Protein AF-A0AAN1EIV2-F1 (afdb_monomer)

Foldseek 3Di:
DQVVLLCVLQPPQDPVLLVVLVVCLCVVVDPPHDNVDDDHSNSSSVSSVVSSVVVVVVPPDDDDDPPDDPDPPDPPVLVVLVVCLVVPNLVSLVVVCVVCVVDVVSVVSNVVSVVVVD

Nearest PDB structures (foldseek):
  1jmw-assembly1_A  TM=1.924E-01  e=5.788E+00  Salmonella enterica subsp. enterica serovar Typhimurium

Mean predicted aligned error: 13.37 Å

Radius of gyration: 28.05 Å; Cα contacts (8 Å, |Δi|>4): 76; chains: 1; bounding box: 47×23×72 Å

Sequence (118 aa):
MQIRAYLVAIDGIPAEAVWRAAKLFLSGKVRDHNRAFAPSAASFAEIARQQQAVMTAQNRPRVEAPPEQPQPKVAAYKMRLLRQAANGSRSAKRALAEMFPDNPVIARAARDAQEAVG

Secondary structure (DSSP, 8-state):
-HHHHHHHHTTTS-HHHHHHHHHHHHTT-STT--TTSPPPHHHHHHHHHHHHHHHHHHTS--PPPPP--------HHHHHHHHHHHTT-HHHHHHHHHH-TT-HHHHHHHHHHHHTT-

Structure (mmCIF, N/CA/C/O backbone):
data_AF-A0AAN1EIV2-F1
#
_entry.id   AF-A0AAN1EIV2-F1
#
loop_
_atom_site.group_PDB
_atom_site.id
_atom_site.type_symbol
_atom_site.label_atom_id
_atom_site.label_alt_id
_atom_site.label_comp_id
_atom_site.label_asym_id
_atom_site.label_entity_id
_atom_site.label_seq_id
_atom_site.pdbx_PDB_ins_code
_atom_site.Cartn_x
_atom_site.Cartn_y
_atom_site.Cartn_z
_atom_site.occupancy
_atom_site.B_iso_or_equiv
_atom_site.auth_seq_id
_atom_site.auth_comp_id
_atom_site.auth_asym_id
_atom_site.auth_atom_id
_atom_site.pdbx_PDB_model_num
ATOM 1 N N . MET A 1 1 ? 18.707 -3.104 -27.743 1.00 62.94 1 MET A N 1
ATOM 2 C CA . MET A 1 1 ? 18.695 -4.222 -26.767 1.00 62.94 1 MET A CA 1
ATOM 3 C C . MET A 1 1 ? 17.875 -3.910 -25.516 1.00 62.94 1 MET A C 1
ATOM 5 O O . MET A 1 1 ? 17.017 -4.713 -25.184 1.00 62.94 1 MET A O 1
ATOM 9 N N . GLN A 1 2 ? 18.052 -2.754 -24.861 1.00 77.31 2 GLN A N 1
ATOM 10 C CA . GLN A 1 2 ? 17.359 -2.438 -23.597 1.00 77.31 2 GLN A CA 1
ATOM 11 C C . GLN A 1 2 ? 15.823 -2.443 -23.689 1.00 77.31 2 GLN A C 1
ATOM 13 O O . GLN A 1 2 ? 15.174 -3.009 -22.819 1.00 77.31 2 GLN A O 1
ATOM 18 N N . ILE A 1 3 ? 15.234 -1.916 -24.769 1.00 87.44 3 ILE A N 1
ATOM 19 C CA . ILE A 1 3 ? 13.768 -1.879 -24.910 1.00 87.44 3 ILE A CA 1
ATOM 20 C C . ILE A 1 3 ? 13.122 -3.275 -24.901 1.00 87.44 3 ILE A C 1
ATOM 22 O O . ILE A 1 3 ? 12.046 -3.451 -24.346 1.00 87.44 3 ILE A O 1
ATOM 26 N N . ARG A 1 4 ? 13.809 -4.299 -25.433 1.00 92.06 4 ARG A N 1
ATOM 27 C CA . ARG A 1 4 ? 13.312 -5.684 -25.423 1.00 92.06 4 ARG A CA 1
ATOM 28 C C . ARG A 1 4 ? 13.258 -6.253 -24.007 1.00 92.06 4 ARG A C 1
ATOM 30 O O . ARG A 1 4 ? 12.295 -6.925 -23.672 1.00 92.06 4 ARG A O 1
ATOM 37 N N . ALA A 1 5 ? 14.251 -5.945 -23.171 1.00 92.50 5 ALA A N 1
ATOM 38 C CA . ALA A 1 5 ? 14.263 -6.380 -21.776 1.00 92.50 5 ALA A CA 1
ATOM 39 C C . ALA A 1 5 ? 13.089 -5.782 -20.988 1.00 92.50 5 ALA A C 1
ATOM 41 O O . ALA A 1 5 ? 12.477 -6.475 -20.186 1.00 92.50 5 ALA A O 1
ATOM 42 N N . TYR A 1 6 ? 12.740 -4.521 -21.261 1.00 93.62 6 TYR A N 1
ATOM 43 C CA . TYR A 1 6 ? 11.561 -3.887 -20.676 1.00 93.62 6 TYR A CA 1
ATOM 44 C C . TYR A 1 6 ? 10.266 -4.564 -21.109 1.00 93.62 6 TYR A C 1
ATOM 46 O O . TYR A 1 6 ? 9.460 -4.888 -20.248 1.00 93.62 6 TYR A O 1
ATOM 54 N N . LEU A 1 7 ? 10.096 -4.810 -22.413 1.00 93.62 7 LEU A N 1
ATOM 55 C CA . LEU A 1 7 ? 8.905 -5.473 -22.951 1.00 93.62 7 LEU A CA 1
ATOM 56 C C . LEU A 1 7 ? 8.704 -6.867 -22.350 1.00 93.62 7 LEU A C 1
ATOM 58 O O . LEU A 1 7 ? 7.598 -7.191 -21.942 1.00 93.62 7 LEU A O 1
ATOM 62 N N . VAL A 1 8 ? 9.777 -7.652 -22.233 1.00 95.38 8 VAL A N 1
ATOM 63 C CA . VAL A 1 8 ? 9.725 -8.974 -21.592 1.00 95.38 8 VAL A CA 1
ATOM 64 C C . VAL A 1 8 ? 9.404 -8.854 -20.100 1.00 95.38 8 VAL A C 1
ATOM 66 O O . VAL A 1 8 ? 8.618 -9.631 -19.574 1.00 95.38 8 VAL A O 1
ATOM 69 N N . ALA A 1 9 ? 9.985 -7.877 -19.400 1.00 94.69 9 ALA A N 1
ATOM 70 C CA . ALA A 1 9 ? 9.797 -7.735 -17.957 1.00 94.69 9 ALA A CA 1
ATOM 71 C C . ALA A 1 9 ? 8.375 -7.295 -17.560 1.00 94.69 9 ALA A C 1
ATOM 73 O O . ALA A 1 9 ? 7.941 -7.601 -16.447 1.00 94.69 9 ALA A O 1
ATOM 74 N N . ILE A 1 10 ? 7.670 -6.577 -18.442 1.00 95.31 10 ILE A N 1
ATOM 75 C CA . ILE A 1 10 ? 6.286 -6.125 -18.220 1.00 95.31 10 ILE A CA 1
ATOM 76 C C . ILE A 1 10 ? 5.234 -7.019 -18.877 1.00 95.31 10 ILE A C 1
ATOM 78 O O . ILE A 1 10 ? 4.050 -6.681 -18.833 1.00 95.31 10 ILE A O 1
ATOM 82 N N . ASP A 1 11 ? 5.647 -8.120 -19.502 1.00 95.88 11 ASP A N 1
ATOM 83 C CA . ASP A 1 11 ? 4.722 -9.030 -20.162 1.00 95.88 11 ASP A CA 1
ATOM 84 C C . ASP A 1 11 ? 3.665 -9.553 -19.172 1.00 95.88 11 ASP A C 1
ATOM 86 O O . ASP A 1 11 ? 3.958 -9.848 -18.009 1.00 95.88 11 ASP A O 1
ATOM 90 N N . GLY A 1 12 ? 2.406 -9.587 -19.611 1.00 94.25 12 GLY A N 1
ATOM 91 C CA . GLY A 1 12 ? 1.253 -9.934 -18.771 1.00 94.25 12 GLY A CA 1
ATOM 92 C C . GLY A 1 12 ? 0.794 -8.865 -17.762 1.00 94.25 12 GLY A C 1
ATOM 93 O O . GLY A 1 12 ? -0.197 -9.089 -17.063 1.00 94.25 12 GLY A O 1
ATOM 94 N N . ILE A 1 13 ? 1.450 -7.700 -17.675 1.00 96.44 13 ILE A N 1
ATOM 95 C CA . ILE A 1 13 ? 1.013 -6.596 -16.804 1.00 96.44 13 ILE A CA 1
ATOM 96 C C . ILE A 1 13 ? 0.051 -5.665 -17.569 1.00 96.44 13 ILE A C 1
ATOM 98 O O . ILE A 1 13 ? 0.365 -5.246 -18.685 1.00 96.44 13 ILE A O 1
ATOM 102 N N . PRO A 1 14 ? -1.099 -5.266 -16.986 1.00 96.06 14 PRO A N 1
ATOM 103 C CA . PRO A 1 14 ? -2.015 -4.323 -17.625 1.00 96.06 14 PRO A CA 1
ATOM 104 C C . PRO A 1 14 ? -1.335 -2.997 -18.001 1.00 96.06 14 PRO A C 1
ATOM 106 O O . PRO A 1 14 ? -0.626 -2.401 -17.187 1.00 96.06 14 PRO A O 1
ATOM 109 N N . ALA A 1 15 ? -1.618 -2.483 -19.203 1.00 96.06 15 ALA A N 1
A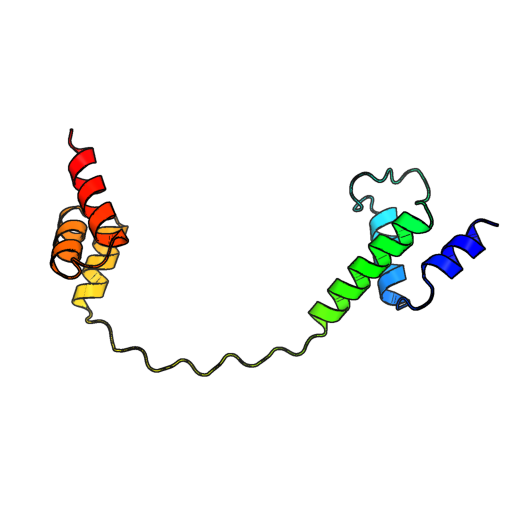TOM 110 C CA . ALA A 1 15 ? -0.998 -1.260 -19.729 1.00 96.06 15 ALA A CA 1
ATOM 111 C C . ALA A 1 15 ? -1.174 -0.040 -18.805 1.00 96.06 15 ALA A C 1
ATOM 113 O O . ALA A 1 15 ? -0.272 0.785 -18.667 1.00 96.06 15 ALA A O 1
ATOM 114 N N . GLU A 1 16 ? -2.311 0.061 -18.116 1.00 96.19 16 GLU A N 1
ATOM 115 C CA . GLU A 1 16 ? -2.550 1.139 -17.157 1.00 96.19 16 GLU A CA 1
ATOM 116 C C . GLU A 1 16 ? -1.628 1.045 -15.927 1.00 96.19 16 GLU A C 1
ATOM 118 O O . GLU A 1 16 ? -1.118 2.067 -15.463 1.00 96.19 16 GLU A O 1
ATOM 123 N N . ALA A 1 17 ? -1.345 -0.161 -15.427 1.00 96.94 17 ALA A N 1
ATOM 124 C CA . ALA A 1 17 ? -0.408 -0.358 -14.322 1.00 96.94 17 ALA A CA 1
ATOM 125 C C . ALA A 1 17 ? 1.024 0.024 -14.735 1.00 96.94 17 ALA A C 1
ATOM 127 O O . ALA A 1 17 ? 1.729 0.699 -13.980 1.00 96.94 17 ALA A O 1
ATOM 128 N N . VAL A 1 18 ? 1.418 -0.319 -15.968 1.00 97.06 18 VAL A N 1
ATOM 129 C CA . VAL A 1 18 ? 2.696 0.096 -16.574 1.00 97.06 18 VAL A CA 1
ATOM 130 C C . VAL A 1 18 ? 2.785 1.622 -16.679 1.00 97.06 18 VAL A C 1
ATOM 132 O O . VAL A 1 18 ? 3.790 2.221 -16.292 1.00 97.06 18 VAL A O 1
ATOM 135 N N . TRP A 1 19 ? 1.717 2.276 -17.139 1.00 97.00 19 TRP A N 1
ATOM 136 C CA . TRP A 1 19 ? 1.643 3.736 -17.236 1.00 97.00 19 TRP A CA 1
ATOM 137 C C . TRP A 1 19 ? 1.744 4.426 -15.868 1.00 97.00 19 TRP A C 1
ATOM 139 O O . TRP A 1 19 ? 2.486 5.401 -15.709 1.00 97.00 19 TRP A O 1
ATOM 149 N N . ARG A 1 20 ? 1.038 3.910 -14.854 1.00 96.88 20 ARG A N 1
ATOM 150 C CA . ARG A 1 20 ? 1.129 4.408 -13.471 1.00 96.88 20 ARG A CA 1
ATOM 151 C C . ARG A 1 20 ? 2.550 4.255 -12.923 1.00 96.88 20 ARG A C 1
ATOM 153 O O . ARG A 1 20 ? 3.068 5.205 -12.340 1.00 96.88 20 ARG A O 1
ATOM 160 N N . ALA A 1 21 ? 3.203 3.119 -13.166 1.00 96.88 21 ALA A N 1
ATOM 161 C CA . ALA A 1 21 ? 4.593 2.905 -12.769 1.00 96.88 21 ALA A CA 1
ATOM 162 C C . ALA A 1 21 ? 5.544 3.909 -13.437 1.00 96.88 21 ALA A C 1
ATOM 164 O O . ALA A 1 21 ? 6.338 4.548 -12.746 1.00 96.88 21 ALA A O 1
ATOM 165 N N . ALA A 1 22 ? 5.412 4.138 -14.748 1.00 95.62 22 ALA A N 1
ATOM 166 C CA . ALA A 1 22 ? 6.214 5.131 -15.469 1.00 95.62 22 ALA A CA 1
ATOM 167 C C . ALA A 1 22 ? 6.079 6.538 -14.867 1.00 95.62 22 ALA A C 1
ATOM 169 O O . ALA A 1 22 ? 7.084 7.212 -14.634 1.00 95.62 22 ALA A O 1
ATOM 170 N N . LYS A 1 23 ? 4.857 6.959 -14.518 1.00 96.25 23 LYS A N 1
ATOM 171 C CA . LYS A 1 23 ? 4.626 8.240 -13.830 1.00 96.25 23 LYS A CA 1
ATOM 172 C C . LYS A 1 23 ? 5.340 8.329 -12.481 1.00 96.25 23 LYS A C 1
ATOM 174 O O . LYS A 1 23 ? 5.827 9.404 -12.134 1.00 96.25 23 LYS A O 1
ATOM 179 N N . LEU A 1 24 ? 5.407 7.241 -11.712 1.00 96.19 24 LEU A N 1
ATOM 180 C CA . LEU A 1 24 ? 6.099 7.231 -10.418 1.00 96.19 24 LEU A CA 1
ATOM 181 C C . LEU A 1 24 ? 7.609 7.419 -10.578 1.00 96.19 24 LEU A C 1
ATOM 183 O O . LEU A 1 24 ? 8.190 8.226 -9.854 1.00 96.19 24 LEU A O 1
ATOM 187 N N . PHE A 1 25 ? 8.226 6.745 -11.551 1.00 95.56 25 PHE A N 1
ATOM 188 C CA . PHE A 1 25 ? 9.648 6.928 -11.858 1.00 95.56 25 PHE A CA 1
ATOM 189 C C . PHE A 1 25 ? 9.948 8.353 -12.342 1.00 95.56 25 PHE A C 1
ATOM 191 O O . PHE A 1 25 ? 10.821 9.015 -11.785 1.00 95.56 25 PHE A O 1
ATOM 198 N N . LEU A 1 26 ? 9.161 8.873 -13.292 1.00 93.88 26 LEU A N 1
ATOM 199 C CA . LEU A 1 26 ? 9.329 10.236 -13.819 1.00 93.88 26 LEU A CA 1
ATOM 200 C C . LEU A 1 26 ? 9.142 11.320 -12.748 1.00 93.88 26 LEU A C 1
ATOM 202 O O . LEU A 1 26 ? 9.808 12.353 -12.779 1.00 93.88 26 LEU A O 1
ATOM 206 N N . SER A 1 27 ? 8.248 11.091 -11.784 1.00 94.38 27 SER A N 1
ATOM 207 C CA . SER A 1 27 ? 8.000 12.026 -10.679 1.00 94.38 27 SER A CA 1
ATOM 208 C C . SER A 1 27 ? 8.939 11.842 -9.483 1.00 94.38 27 SER A C 1
ATOM 210 O O . SER A 1 27 ? 8.823 12.594 -8.517 1.00 94.38 27 SER A O 1
ATOM 212 N N . GLY A 1 28 ? 9.864 10.874 -9.523 1.00 93.12 28 GLY A N 1
ATOM 213 C CA . GLY A 1 28 ? 10.782 10.591 -8.414 1.00 93.12 28 GLY A CA 1
ATOM 214 C C . GLY A 1 28 ? 10.088 10.052 -7.158 1.00 93.12 28 GLY A C 1
ATOM 215 O O . GLY A 1 28 ? 10.589 10.236 -6.055 1.00 93.12 28 GLY A O 1
ATOM 216 N N . LYS A 1 29 ? 8.921 9.414 -7.309 1.00 93.75 29 LYS A N 1
ATOM 217 C CA . LYS A 1 29 ? 8.131 8.841 -6.201 1.00 93.75 29 LYS A CA 1
ATOM 218 C C . LYS A 1 29 ? 8.488 7.388 -5.881 1.00 93.75 29 LYS A C 1
ATOM 220 O O . LYS A 1 29 ? 7.871 6.789 -5.005 1.00 93.75 29 LYS A O 1
ATOM 225 N N . VAL A 1 30 ? 9.448 6.809 -6.599 1.00 92.88 30 VAL A N 1
ATOM 226 C CA . VAL A 1 30 ? 9.966 5.467 -6.324 1.00 92.88 30 VAL A CA 1
ATOM 227 C C . VAL A 1 30 ? 11.120 5.589 -5.338 1.00 92.88 30 VAL A C 1
ATOM 229 O O . VAL A 1 30 ? 12.085 6.311 -5.589 1.00 92.88 30 VAL A O 1
ATOM 232 N N . ARG A 1 31 ? 10.996 4.898 -4.203 1.00 90.56 31 ARG A N 1
ATOM 233 C CA . ARG A 1 31 ? 12.005 4.889 -3.143 1.00 90.56 31 ARG A CA 1
ATOM 234 C C . ARG A 1 31 ? 13.348 4.411 -3.701 1.00 90.56 31 ARG A C 1
ATOM 236 O O . ARG A 1 31 ? 13.382 3.488 -4.508 1.00 90.56 31 ARG A O 1
ATOM 243 N N . ASP A 1 32 ? 14.429 5.056 -3.273 1.00 88.00 32 ASP A N 1
ATOM 244 C CA . ASP A 1 32 ? 15.811 4.695 -3.615 1.00 88.00 32 ASP A CA 1
ATOM 245 C C . ASP A 1 32 ? 16.139 4.741 -5.128 1.00 88.00 32 ASP A C 1
ATOM 247 O O . ASP A 1 32 ? 17.196 4.278 -5.556 1.00 88.00 32 ASP A O 1
ATOM 251 N N . HIS A 1 33 ? 15.277 5.355 -5.953 1.00 91.25 33 HIS A N 1
ATOM 252 C CA . HIS A 1 33 ? 15.528 5.573 -7.376 1.00 91.25 33 HIS A CA 1
ATOM 253 C C . HIS A 1 33 ? 15.870 7.036 -7.678 1.00 91.25 33 HIS A C 1
ATOM 255 O O . HIS A 1 33 ? 15.115 7.960 -7.373 1.00 91.25 33 HIS A O 1
ATOM 261 N N . ASN A 1 34 ? 16.995 7.251 -8.360 1.00 89.94 34 ASN A N 1
ATOM 262 C CA . ASN A 1 34 ? 17.370 8.569 -8.852 1.00 89.94 34 ASN A CA 1
ATOM 263 C C . ASN A 1 34 ? 16.668 8.875 -10.184 1.00 89.94 34 ASN A C 1
ATOM 265 O O . ASN A 1 34 ? 17.008 8.292 -11.210 1.00 89.94 34 ASN A O 1
ATOM 269 N N . ARG A 1 35 ? 15.770 9.870 -10.173 1.00 88.44 35 ARG A N 1
ATOM 270 C CA . ARG A 1 35 ? 15.002 10.335 -11.346 1.00 88.44 35 ARG A CA 1
ATOM 271 C C . ARG A 1 35 ? 15.841 10.770 -12.556 1.00 88.44 35 ARG A C 1
ATOM 273 O O . ARG A 1 35 ? 15.291 10.927 -13.639 1.00 88.44 35 ARG A O 1
ATOM 280 N N . ALA A 1 36 ? 17.134 11.043 -12.371 1.00 90.44 36 ALA A N 1
ATOM 281 C CA . ALA A 1 36 ? 18.034 11.429 -13.458 1.00 90.44 36 ALA A CA 1
ATOM 282 C C . ALA A 1 36 ? 18.408 10.249 -14.373 1.00 90.44 36 ALA A C 1
ATOM 284 O O . ALA A 1 36 ? 18.926 10.467 -15.467 1.00 90.44 36 ALA A O 1
ATOM 285 N N . PHE A 1 37 ? 18.154 9.013 -13.939 1.00 89.81 37 PHE A N 1
ATOM 286 C CA . PHE A 1 37 ? 18.506 7.803 -14.670 1.00 89.81 37 PHE A CA 1
ATOM 287 C C . PHE A 1 37 ? 17.260 6.989 -15.007 1.00 89.81 37 PHE A C 1
ATOM 289 O O . PHE A 1 37 ? 16.290 6.965 -14.256 1.00 89.81 37 PHE A O 1
ATOM 296 N N . ALA A 1 38 ? 17.296 6.278 -16.135 1.00 90.75 38 ALA A N 1
ATOM 297 C CA . ALA A 1 38 ? 16.266 5.293 -16.431 1.00 90.75 38 ALA A CA 1
ATOM 298 C C . ALA A 1 38 ? 16.320 4.158 -15.389 1.00 90.75 38 ALA A C 1
ATOM 300 O O . ALA A 1 38 ? 17.418 3.764 -14.978 1.00 90.75 38 ALA A O 1
ATOM 301 N N . PRO A 1 39 ? 15.172 3.607 -14.956 1.00 93.25 39 PRO A N 1
ATOM 302 C CA . PRO A 1 39 ? 15.176 2.461 -14.058 1.00 93.25 39 PRO A CA 1
ATOM 303 C C . PRO A 1 39 ? 15.836 1.231 -14.700 1.00 93.25 39 PRO A C 1
ATOM 305 O O . PRO A 1 39 ? 16.141 1.186 -15.893 1.00 93.25 39 PRO A O 1
ATOM 308 N N . SER A 1 40 ? 16.074 0.191 -13.906 1.00 94.00 40 SER A N 1
ATOM 309 C CA . SER A 1 40 ? 16.343 -1.128 -14.477 1.00 94.00 40 SER A CA 1
ATOM 310 C C . SER A 1 40 ? 15.022 -1.766 -14.917 1.00 94.00 40 SER A C 1
ATOM 312 O O . SER A 1 40 ? 13.974 -1.497 -14.329 1.00 94.00 40 SER A O 1
ATOM 314 N N . ALA A 1 41 ? 15.056 -2.650 -15.920 1.00 94.81 41 ALA A N 1
ATOM 315 C CA . ALA A 1 41 ? 13.857 -3.373 -16.358 1.00 94.81 41 ALA A CA 1
ATOM 316 C C . ALA A 1 41 ? 13.209 -4.16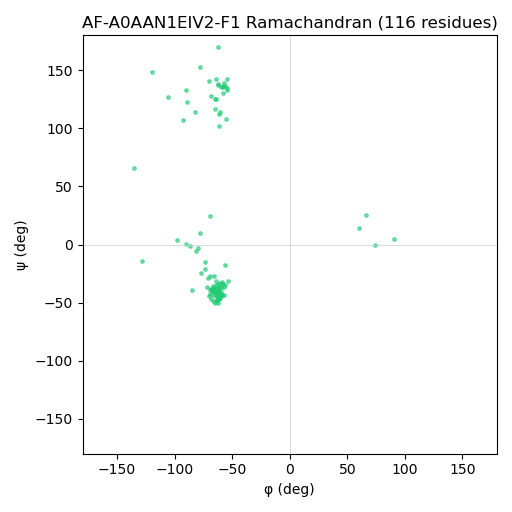8 -15.204 1.00 94.81 41 ALA A C 1
ATOM 318 O O . ALA A 1 41 ? 11.987 -4.204 -15.083 1.00 94.81 41 ALA A O 1
ATOM 319 N N . ALA A 1 42 ? 14.030 -4.741 -14.315 1.00 94.12 42 ALA A N 1
ATOM 320 C CA . ALA A 1 42 ? 13.567 -5.467 -13.134 1.00 94.12 42 ALA A CA 1
ATOM 321 C C . ALA A 1 42 ? 12.835 -4.555 -12.137 1.00 94.12 42 ALA A C 1
ATOM 323 O O . ALA A 1 42 ? 11.708 -4.860 -11.747 1.00 94.12 42 ALA A O 1
ATOM 324 N N . SER A 1 43 ? 13.439 -3.415 -11.779 1.00 94.88 43 SER A N 1
ATOM 325 C CA . SER A 1 43 ? 12.831 -2.442 -10.861 1.00 94.88 43 SER A CA 1
ATOM 326 C C . SER A 1 43 ? 11.545 -1.855 -11.446 1.00 94.88 43 SER A C 1
ATOM 328 O O . SER A 1 43 ? 10.538 -1.728 -10.752 1.00 94.88 43 SER A O 1
ATOM 330 N N . PHE A 1 44 ? 11.534 -1.569 -12.750 1.00 96.25 44 PHE A N 1
ATOM 331 C CA . PHE A 1 44 ? 10.342 -1.075 -13.427 1.00 96.25 44 PHE A CA 1
ATOM 332 C C . PHE A 1 44 ? 9.180 -2.077 -13.374 1.00 96.25 44 PHE A C 1
ATOM 334 O O . PHE A 1 44 ? 8.060 -1.710 -13.012 1.00 96.25 44 PHE A O 1
ATOM 341 N N . ALA A 1 45 ? 9.452 -3.348 -13.675 1.00 96.62 45 ALA A N 1
ATOM 342 C CA . ALA A 1 45 ? 8.455 -4.413 -13.625 1.00 96.62 45 ALA A CA 1
ATOM 343 C C . ALA A 1 45 ? 7.919 -4.664 -12.208 1.00 96.62 45 ALA A C 1
ATOM 345 O O . ALA A 1 45 ? 6.738 -4.965 -12.036 1.00 96.62 45 ALA A O 1
ATOM 346 N N . GLU A 1 46 ? 8.761 -4.519 -11.184 1.00 96.50 46 GLU A N 1
ATOM 347 C CA . GLU A 1 46 ? 8.336 -4.631 -9.790 1.00 96.50 46 GLU A CA 1
ATOM 348 C C . GLU A 1 46 ? 7.304 -3.558 -9.424 1.00 96.50 46 GLU A C 1
ATOM 350 O O . GLU A 1 46 ? 6.217 -3.888 -8.944 1.00 96.50 46 GLU A O 1
ATOM 355 N N . ILE A 1 47 ? 7.588 -2.290 -9.730 1.00 97.19 47 ILE A N 1
ATOM 356 C CA . ILE A 1 47 ? 6.641 -1.197 -9.476 1.00 97.19 47 ILE A CA 1
ATOM 357 C C . ILE A 1 47 ? 5.363 -1.376 -10.305 1.00 97.19 47 ILE A C 1
ATOM 359 O O . ILE A 1 47 ? 4.267 -1.133 -9.798 1.00 97.19 47 ILE A O 1
ATOM 363 N N . ALA A 1 48 ? 5.463 -1.849 -11.549 1.00 97.44 48 ALA A N 1
ATOM 364 C CA . ALA A 1 48 ? 4.293 -2.135 -12.379 1.00 97.44 48 ALA A CA 1
ATOM 365 C C . ALA A 1 48 ? 3.389 -3.221 -11.759 1.00 97.44 48 ALA A C 1
ATOM 367 O O . ALA A 1 48 ? 2.170 -3.038 -11.700 1.00 97.44 48 ALA A O 1
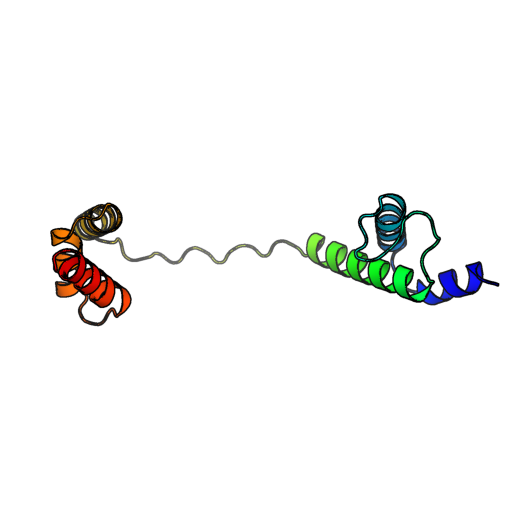ATOM 368 N N . ARG A 1 49 ? 3.962 -4.293 -11.192 1.00 97.25 49 ARG A N 1
ATOM 369 C CA . ARG A 1 49 ? 3.204 -5.313 -10.439 1.00 97.25 49 ARG A CA 1
ATOM 370 C C . ARG A 1 49 ? 2.569 -4.754 -9.166 1.00 97.25 49 ARG A C 1
ATOM 372 O O . ARG A 1 49 ? 1.423 -5.078 -8.861 1.00 97.25 49 ARG A O 1
ATOM 379 N N . GLN A 1 50 ? 3.264 -3.873 -8.445 1.00 96.88 50 GLN A N 1
ATOM 380 C CA . GLN A 1 50 ? 2.684 -3.193 -7.282 1.00 96.88 50 GLN A CA 1
ATOM 381 C C . GLN A 1 50 ? 1.476 -2.330 -7.686 1.00 96.88 50 GLN A C 1
ATOM 383 O O . GLN A 1 50 ? 0.439 -2.375 -7.025 1.00 96.88 50 GLN A O 1
ATOM 388 N N . GLN A 1 51 ? 1.559 -1.597 -8.803 1.00 96.75 51 GLN A N 1
ATOM 389 C CA . GLN A 1 51 ? 0.427 -0.816 -9.318 1.00 96.75 51 GLN A CA 1
ATOM 390 C C . GLN A 1 51 ? -0.746 -1.704 -9.743 1.00 96.75 51 GLN A C 1
ATOM 392 O O . GLN A 1 51 ? -1.893 -1.371 -9.446 1.00 96.75 51 GLN A O 1
ATOM 397 N N . GLN A 1 52 ? -0.480 -2.855 -10.364 1.00 96.62 52 GLN A N 1
ATOM 398 C CA . GLN A 1 52 ? -1.513 -3.843 -10.679 1.00 96.62 52 GLN A CA 1
ATOM 399 C C . GLN A 1 52 ? -2.221 -4.348 -9.412 1.00 96.62 52 GLN A C 1
ATOM 401 O O . GLN A 1 52 ? -3.452 -4.437 -9.392 1.00 96.62 52 GLN A O 1
ATOM 406 N N . ALA A 1 53 ? -1.477 -4.634 -8.340 1.00 94.88 53 ALA A N 1
ATOM 407 C CA . ALA A 1 53 ? -2.057 -5.055 -7.064 1.00 94.88 53 ALA A CA 1
ATOM 408 C C . ALA A 1 53 ? -2.956 -3.963 -6.456 1.00 94.88 53 ALA A C 1
ATOM 410 O O . ALA A 1 53 ? -4.077 -4.252 -6.033 1.00 94.88 53 ALA A O 1
ATOM 411 N N . VAL A 1 54 ? -2.514 -2.699 -6.487 1.00 94.69 54 VAL A N 1
ATOM 412 C CA . VAL A 1 54 ? -3.315 -1.549 -6.031 1.00 94.69 54 VAL A CA 1
ATOM 413 C C . VAL A 1 54 ? -4.593 -1.402 -6.853 1.00 94.69 54 VAL A C 1
ATOM 415 O O . VAL A 1 54 ? -5.669 -1.249 -6.283 1.00 94.69 54 VAL A O 1
ATOM 418 N N . MET A 1 55 ? -4.503 -1.488 -8.180 1.00 92.94 55 MET A N 1
ATOM 419 C CA . MET A 1 55 ? -5.675 -1.421 -9.059 1.00 92.94 55 MET A CA 1
ATOM 420 C C . MET A 1 55 ? -6.663 -2.553 -8.775 1.00 92.94 55 MET A C 1
ATOM 422 O O . MET A 1 55 ? -7.865 -2.322 -8.697 1.00 92.94 55 MET A O 1
ATOM 426 N N . THR A 1 56 ? -6.161 -3.769 -8.566 1.00 92.25 56 THR A N 1
ATOM 427 C CA . THR A 1 56 ? -6.996 -4.932 -8.235 1.00 92.25 56 THR A CA 1
ATOM 428 C C . THR A 1 56 ? -7.720 -4.730 -6.905 1.00 92.25 56 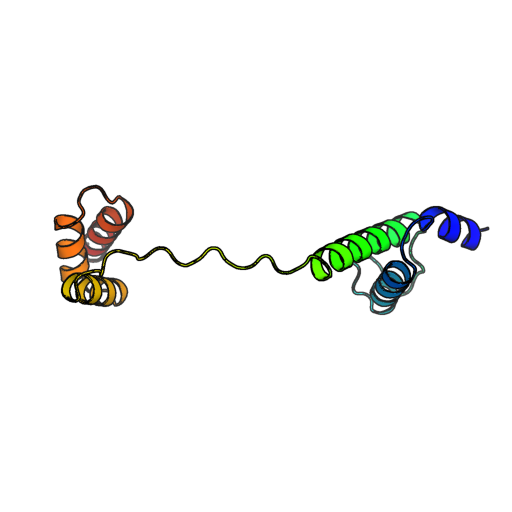THR A C 1
ATOM 430 O O . THR A 1 56 ? -8.903 -5.043 -6.790 1.00 92.25 56 THR A O 1
ATOM 433 N N . ALA A 1 57 ? -7.040 -4.154 -5.910 1.00 88.94 57 ALA A N 1
ATOM 434 C CA . ALA A 1 57 ? -7.649 -3.810 -4.630 1.00 88.94 57 ALA A CA 1
ATOM 435 C C . ALA A 1 57 ? -8.705 -2.698 -4.764 1.00 88.94 57 ALA A C 1
ATOM 437 O O . ALA A 1 57 ? -9.768 -2.803 -4.160 1.00 88.94 57 ALA A O 1
ATOM 438 N N . GLN A 1 58 ? -8.443 -1.668 -5.576 1.00 88.38 58 GLN A N 1
ATOM 439 C CA . GLN A 1 58 ? -9.380 -0.566 -5.844 1.00 88.38 58 GLN A CA 1
ATOM 440 C C . GLN A 1 58 ? -10.635 -1.032 -6.589 1.00 88.38 58 GLN A C 1
ATOM 442 O O . GLN A 1 58 ? -11.730 -0.556 -6.304 1.00 88.38 58 GLN A O 1
ATOM 447 N N . ASN A 1 59 ? -10.477 -1.977 -7.514 1.00 85.38 59 ASN A N 1
ATOM 448 C CA . ASN A 1 59 ? -11.573 -2.539 -8.302 1.00 85.38 59 ASN A CA 1
ATOM 449 C C . ASN A 1 59 ? -12.356 -3.623 -7.553 1.00 85.38 59 ASN A C 1
ATOM 451 O O . ASN A 1 59 ? -13.354 -4.124 -8.073 1.00 85.38 59 ASN A O 1
ATOM 455 N N . ARG A 1 60 ? -11.914 -4.025 -6.355 1.00 81.75 60 ARG A N 1
ATOM 456 C CA . ARG A 1 60 ? -12.624 -5.031 -5.572 1.00 81.75 60 ARG A CA 1
ATOM 457 C C . ARG A 1 60 ? -13.996 -4.468 -5.177 1.00 81.75 60 ARG A C 1
ATOM 459 O O . ARG A 1 60 ? -14.044 -3.401 -4.563 1.00 81.75 60 ARG A O 1
ATOM 466 N N . PRO A 1 61 ? -15.105 -5.160 -5.494 1.00 82.00 61 PRO A N 1
ATOM 467 C CA . PRO A 1 61 ? -16.431 -4.677 -5.141 1.00 82.00 61 PRO A CA 1
ATOM 468 C C . PRO A 1 61 ? -16.528 -4.493 -3.627 1.00 82.00 61 PRO A C 1
ATOM 470 O O . PRO A 1 61 ? -16.067 -5.340 -2.853 1.00 82.00 61 PRO A O 1
ATOM 473 N N . ARG A 1 62 ? -17.113 -3.366 -3.209 1.00 75.62 62 ARG A N 1
ATOM 474 C CA . ARG A 1 62 ? -17.381 -3.094 -1.799 1.00 75.62 62 ARG A CA 1
ATOM 475 C C . ARG A 1 62 ? -18.332 -4.173 -1.291 1.00 75.62 62 ARG A C 1
ATOM 477 O O . ARG A 1 62 ? -19.482 -4.223 -1.711 1.00 75.62 62 ARG A O 1
ATOM 484 N N . VAL A 1 63 ? -17.840 -5.033 -0.404 1.00 79.62 63 VAL A N 1
ATOM 485 C CA . VAL A 1 63 ? -18.694 -5.971 0.326 1.00 79.62 63 VAL A CA 1
ATOM 486 C C . VAL A 1 63 ? -19.548 -5.141 1.278 1.00 79.62 63 VAL A C 1
ATOM 488 O O . VAL A 1 63 ? -19.025 -4.282 1.995 1.00 79.62 63 VAL A O 1
ATOM 491 N N . GLU A 1 64 ? -20.861 -5.342 1.227 1.00 77.88 64 GLU A N 1
ATOM 492 C CA . GLU A 1 64 ? -21.796 -4.676 2.125 1.00 77.88 64 GLU A CA 1
ATOM 493 C C . GLU A 1 64 ? -21.442 -5.036 3.572 1.00 77.88 64 GLU A C 1
ATOM 495 O O . GLU A 1 64 ? -21.093 -6.182 3.873 1.00 77.88 64 GLU A O 1
ATOM 500 N N . ALA A 1 65 ? -21.437 -4.041 4.462 1.00 76.94 65 ALA A N 1
ATOM 501 C CA . ALA A 1 65 ? -21.142 -4.307 5.861 1.00 76.94 65 ALA A CA 1
ATOM 502 C C . ALA A 1 65 ? -22.220 -5.256 6.410 1.00 76.94 65 ALA A C 1
ATOM 504 O O . ALA A 1 65 ? -23.399 -5.055 6.102 1.00 76.94 65 ALA A O 1
ATOM 505 N N . PRO A 1 66 ? -21.855 -6.276 7.207 1.00 80.88 66 PRO A N 1
ATOM 506 C CA . PRO A 1 66 ? -22.854 -7.099 7.866 1.00 80.88 66 PRO A CA 1
ATOM 507 C C . PRO A 1 66 ? -23.796 -6.197 8.678 1.00 80.88 66 PRO A C 1
ATOM 509 O O . PRO A 1 66 ? -23.335 -5.201 9.249 1.00 80.88 66 PRO A O 1
ATOM 512 N N . PRO A 1 67 ? -25.101 -6.515 8.720 1.00 81.31 67 PR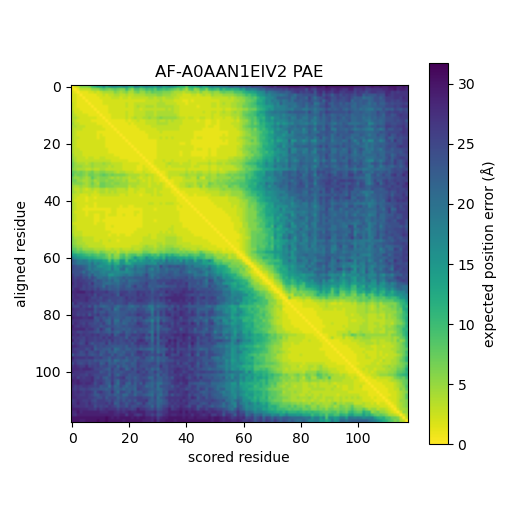O A N 1
ATOM 513 C CA . PRO A 1 67 ? -26.069 -5.716 9.455 1.00 81.31 67 PRO A CA 1
ATOM 514 C C . PRO A 1 67 ? -25.622 -5.568 10.910 1.00 81.31 67 PRO A C 1
ATOM 516 O O . PRO A 1 67 ? -25.190 -6.537 11.541 1.00 81.31 67 PRO A O 1
ATOM 519 N N . GLU A 1 68 ? -25.704 -4.343 11.430 1.00 76.75 68 GLU A N 1
ATOM 520 C CA . GLU A 1 68 ? -25.330 -4.048 12.807 1.00 76.75 68 GLU A CA 1
ATOM 521 C C . GLU A 1 68 ? -26.225 -4.868 13.743 1.00 76.75 68 GLU A C 1
ATOM 523 O O . GLU A 1 68 ? -27.446 -4.699 13.772 1.00 76.75 68 GLU A O 1
ATOM 528 N N . GLN A 1 69 ? -25.630 -5.816 14.472 1.00 81.69 69 GLN A N 1
ATOM 529 C CA . GLN A 1 69 ? -26.378 -6.593 15.454 1.00 81.69 69 GLN A CA 1
ATOM 530 C C . GLN A 1 69 ? -26.904 -5.637 16.531 1.00 81.69 69 GLN A C 1
ATOM 532 O O . GLN A 1 69 ? -26.157 -4.753 16.963 1.00 81.69 69 GLN A O 1
ATOM 537 N N . PRO A 1 70 ? -28.157 -5.796 16.994 1.00 78.19 70 PRO A N 1
ATOM 538 C CA . PRO A 1 70 ? -28.698 -4.960 18.051 1.00 78.19 70 PRO A CA 1
ATOM 539 C C . PRO A 1 70 ? -27.861 -5.150 19.318 1.00 78.19 70 PRO A C 1
ATOM 541 O O . PRO A 1 70 ? -27.982 -6.148 20.028 1.00 78.19 70 PRO A O 1
ATOM 544 N N . GLN A 1 71 ? -26.984 -4.188 19.593 1.00 74.19 71 GLN A N 1
ATOM 545 C CA . GLN A 1 71 ? -26.217 -4.175 20.827 1.00 74.19 71 GLN A CA 1
ATOM 546 C C . GLN A 1 71 ? -27.167 -3.859 21.992 1.00 74.19 71 GLN A C 1
ATOM 548 O O . GLN A 1 71 ? -28.063 -3.016 21.851 1.00 74.19 71 GLN A O 1
ATOM 553 N N . PRO A 1 72 ? -27.002 -4.504 23.158 1.00 76.12 72 PRO A N 1
ATOM 554 C CA . PRO A 1 72 ? -27.809 -4.190 24.327 1.00 76.12 72 PRO A CA 1
ATOM 555 C C . PRO A 1 72 ? -27.644 -2.707 24.679 1.00 76.12 72 PRO A C 1
ATOM 557 O O . PRO A 1 72 ? -26.522 -2.205 24.776 1.00 76.12 72 PRO A O 1
ATOM 560 N N . LYS A 1 73 ? -28.764 -1.995 24.876 1.00 75.44 73 LYS A N 1
ATOM 561 C CA . LYS A 1 73 ? -28.750 -0.582 25.282 1.00 75.44 73 LYS A CA 1
ATOM 562 C C . LYS A 1 73 ? -27.934 -0.440 26.564 1.00 75.44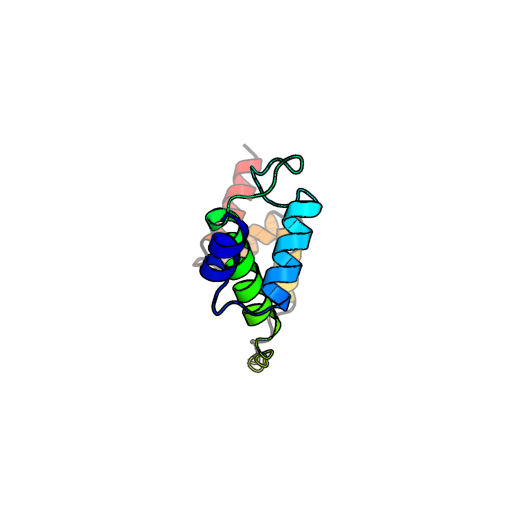 73 LYS A C 1
ATOM 564 O O . LYS A 1 73 ? -28.375 -0.832 27.644 1.00 75.44 73 LYS A O 1
ATOM 569 N N . VAL A 1 74 ? -26.743 0.142 26.451 1.00 75.50 74 VAL A N 1
ATOM 570 C CA . VAL A 1 74 ? -25.917 0.454 27.615 1.00 75.50 74 VAL A CA 1
ATOM 571 C C . VAL A 1 74 ? -26.672 1.479 28.458 1.00 75.50 74 VAL A C 1
ATOM 573 O O . VAL A 1 74 ? -27.081 2.528 27.958 1.00 75.50 74 VAL A O 1
ATOM 576 N N . ALA A 1 75 ? -26.877 1.181 29.743 1.00 83.50 75 ALA A N 1
ATOM 577 C CA . ALA A 1 75 ? -27.566 2.089 30.653 1.00 83.50 75 ALA A CA 1
ATOM 578 C C . ALA A 1 75 ? -26.900 3.479 30.643 1.00 83.50 75 ALA A C 1
ATOM 580 O O . ALA A 1 75 ? -25.677 3.591 30.770 1.00 83.50 75 ALA A O 1
ATOM 581 N N . ALA A 1 76 ? -27.700 4.546 30.542 1.00 82.19 76 ALA A N 1
ATOM 582 C CA . ALA A 1 76 ? -27.216 5.927 30.412 1.00 82.19 76 ALA A CA 1
ATOM 583 C C . ALA A 1 76 ? -26.229 6.338 31.524 1.00 82.19 76 ALA A C 1
ATOM 585 O O . ALA A 1 76 ? -25.302 7.117 31.298 1.00 82.19 76 ALA A O 1
ATOM 586 N N . TYR A 1 77 ? -26.395 5.771 32.721 1.00 84.94 77 TYR A N 1
ATOM 587 C CA . TYR A 1 77 ? -25.493 5.971 33.850 1.00 84.94 77 TYR A CA 1
ATOM 588 C C . TYR A 1 77 ? -24.077 5.421 33.597 1.00 84.94 77 TYR A C 1
ATOM 590 O O . TYR A 1 77 ? -23.099 6.135 33.819 1.00 84.94 77 TYR A O 1
ATOM 598 N N . LYS A 1 78 ? -23.950 4.210 33.034 1.00 85.06 78 LYS A N 1
ATOM 599 C CA . LYS A 1 78 ? -22.648 3.612 32.679 1.00 85.06 78 LYS A CA 1
ATOM 600 C C . LYS A 1 78 ? -21.920 4.459 31.634 1.00 85.06 78 LYS A C 1
ATOM 602 O O . LYS A 1 78 ? -20.713 4.664 31.725 1.00 85.06 78 LYS A O 1
ATOM 607 N N . MET A 1 79 ? -22.667 5.033 30.689 1.00 87.44 79 MET A N 1
ATOM 608 C CA . MET A 1 79 ? -22.101 5.935 29.684 1.00 87.44 79 MET A CA 1
ATOM 609 C C . MET A 1 79 ? -21.601 7.253 30.270 1.00 87.44 79 MET A C 1
ATOM 611 O O . MET A 1 79 ? -20.552 7.755 29.863 1.00 87.44 79 MET A O 1
ATOM 615 N N . ARG A 1 80 ? -22.316 7.802 31.254 1.00 88.44 80 ARG A N 1
ATOM 616 C CA . ARG A 1 80 ? -21.883 8.999 31.983 1.00 88.44 80 ARG A CA 1
ATOM 617 C C . ARG A 1 80 ? -20.586 8.742 32.751 1.00 88.44 80 ARG A C 1
ATOM 619 O O . ARG A 1 80 ? -19.674 9.559 32.661 1.00 88.44 80 ARG A O 1
ATOM 626 N N . LEU A 1 81 ? -20.486 7.604 33.438 1.00 89.38 81 LEU A N 1
ATOM 627 C CA . LEU A 1 81 ? -19.274 7.194 34.153 1.00 89.38 81 LEU A CA 1
ATOM 628 C C . LEU A 1 81 ? -18.078 7.014 33.217 1.00 89.38 81 LEU A C 1
ATOM 630 O O . LEU A 1 81 ? -17.004 7.529 33.508 1.00 89.38 81 LEU A O 1
ATOM 634 N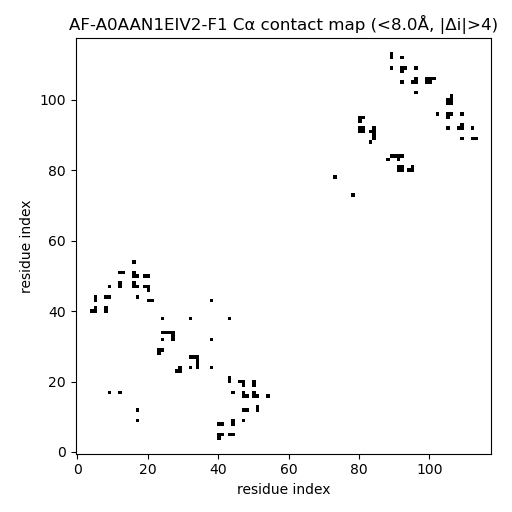 N . LEU A 1 82 ? -18.268 6.358 32.069 1.00 88.25 82 LEU A N 1
ATOM 635 C CA . LEU A 1 82 ? -17.208 6.196 31.068 1.00 88.25 82 LEU A CA 1
ATOM 636 C C . LEU A 1 82 ? -16.693 7.543 30.553 1.00 88.25 82 LEU A C 1
ATOM 638 O O . LEU A 1 82 ? -15.484 7.750 30.490 1.00 88.25 82 LEU A O 1
ATOM 642 N N . ARG A 1 83 ? -17.590 8.494 30.261 1.00 89.56 83 ARG A N 1
ATOM 643 C CA . ARG A 1 83 ? -17.197 9.855 29.854 1.00 89.56 83 ARG A CA 1
ATOM 644 C C . ARG A 1 83 ? -16.444 10.591 30.960 1.00 89.56 83 ARG A C 1
ATOM 646 O O . ARG A 1 83 ? -15.430 11.222 30.692 1.00 89.56 83 ARG A O 1
ATOM 653 N N . GLN A 1 84 ? -16.908 10.495 32.205 1.00 88.12 84 GLN A N 1
ATOM 654 C CA . GLN A 1 84 ? -16.225 11.112 33.344 1.00 88.12 84 GLN A CA 1
ATOM 655 C C . GLN A 1 84 ? -14.833 10.506 33.566 1.00 88.12 84 GLN A C 1
ATOM 657 O O . GLN A 1 84 ? -13.881 11.247 33.797 1.00 88.12 84 GLN A O 1
ATOM 662 N N . ALA A 1 85 ? -14.696 9.184 33.455 1.00 88.00 85 ALA A N 1
ATOM 663 C CA . ALA A 1 85 ? -13.418 8.491 33.571 1.00 88.00 85 ALA A CA 1
ATOM 664 C C . ALA A 1 85 ? -12.451 8.854 32.431 1.00 88.00 85 ALA A C 1
ATOM 666 O O . ALA A 1 85 ? -11.265 9.069 32.694 1.00 88.00 85 ALA A O 1
ATOM 667 N N . ALA A 1 86 ? -12.955 8.981 31.197 1.00 87.62 86 ALA A N 1
ATOM 668 C CA . ALA A 1 86 ? -12.187 9.454 30.044 1.00 87.62 86 ALA A CA 1
ATOM 669 C C . ALA A 1 86 ? -11.697 10.900 30.235 1.00 87.62 86 ALA A C 1
ATOM 671 O O . ALA A 1 86 ? -10.553 11.206 29.918 1.00 87.62 86 ALA A O 1
ATOM 672 N N . ASN A 1 87 ? -12.514 11.751 30.860 1.00 89.50 87 ASN A N 1
ATOM 673 C CA . ASN A 1 87 ? -12.150 13.122 31.232 1.00 89.50 87 ASN A CA 1
ATOM 674 C C . ASN A 1 87 ? -11.270 13.205 32.498 1.00 89.50 87 ASN A C 1
ATOM 676 O O . ASN A 1 87 ? -11.067 14.289 33.038 1.00 89.50 87 ASN A O 1
ATOM 680 N N . GLY A 1 88 ? -10.765 12.075 33.006 1.00 85.69 88 GLY A N 1
ATOM 681 C CA . GLY A 1 88 ? -9.814 12.039 34.119 1.00 85.69 88 GLY A CA 1
ATOM 682 C C . GLY A 1 88 ? -10.427 11.934 35.520 1.00 85.69 88 GLY A C 1
ATOM 683 O O . GLY A 1 88 ? -9.683 11.937 36.499 1.00 85.69 88 GLY A O 1
ATOM 684 N N . SER A 1 89 ? -11.750 11.784 35.659 1.00 87.81 89 SER A N 1
ATOM 685 C CA . SER A 1 89 ? -12.384 11.633 36.976 1.00 87.81 89 SER A CA 1
ATOM 686 C C . SER A 1 89 ? -11.955 10.336 37.668 1.00 87.81 89 SER A C 1
ATOM 688 O O . SER A 1 89 ? -12.257 9.226 37.221 1.00 87.81 89 SER A O 1
ATOM 690 N N . ARG A 1 90 ? -11.270 10.481 38.807 1.00 85.06 90 ARG A N 1
ATOM 691 C CA . ARG A 1 90 ? -10.756 9.362 39.611 1.00 85.06 90 ARG A CA 1
ATOM 692 C C . ARG A 1 90 ? -11.877 8.566 40.283 1.00 85.06 90 ARG A C 1
ATOM 694 O O . ARG A 1 90 ? -11.816 7.340 40.317 1.00 85.06 90 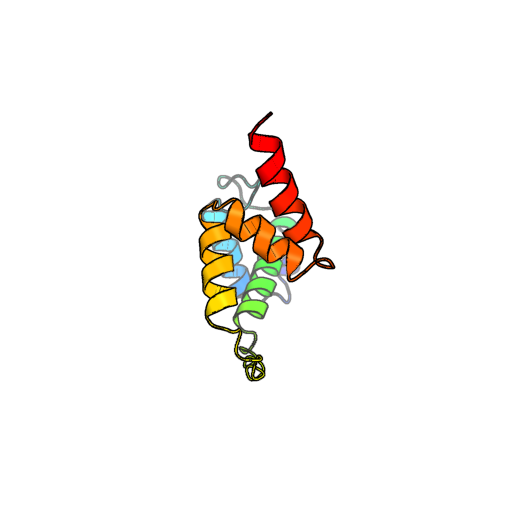ARG A O 1
ATOM 701 N N . SER A 1 91 ? -12.914 9.246 40.776 1.00 87.69 91 SER A N 1
ATOM 702 C CA . SER A 1 91 ? -14.084 8.594 41.379 1.00 87.69 91 SER A CA 1
ATOM 703 C C . SER A 1 91 ? -14.848 7.759 40.351 1.00 87.69 91 SER A C 1
ATOM 705 O O . SER A 1 91 ? -15.247 6.638 40.653 1.00 87.69 91 SER A O 1
ATOM 707 N N . ALA A 1 92 ? -14.958 8.245 39.109 1.00 87.62 92 ALA A N 1
ATOM 708 C CA . ALA A 1 92 ? -15.584 7.496 38.023 1.00 87.62 92 ALA A CA 1
ATOM 709 C C . ALA A 1 92 ? -14.773 6.253 37.619 1.00 87.62 92 ALA A C 1
ATOM 711 O O . ALA A 1 92 ? -15.358 5.200 37.379 1.00 87.62 92 ALA A O 1
ATOM 712 N N . LYS A 1 93 ? -13.433 6.341 37.592 1.00 86.50 93 LYS A N 1
ATOM 713 C CA . LYS A 1 93 ? -12.557 5.181 37.335 1.00 86.50 93 LYS A CA 1
ATOM 714 C C . LYS A 1 93 ? -12.698 4.094 38.411 1.00 86.50 93 LYS A C 1
ATOM 716 O O . LYS A 1 93 ? -12.761 2.920 38.064 1.00 86.50 93 LYS A O 1
ATOM 721 N N . ARG A 1 94 ? -12.811 4.473 39.692 1.00 86.81 94 ARG A N 1
ATOM 722 C CA . ARG A 1 94 ? -13.049 3.524 40.800 1.00 86.81 94 ARG A CA 1
ATOM 723 C C . ARG A 1 94 ? -14.427 2.871 40.718 1.00 86.81 94 ARG A C 1
ATOM 725 O O . ARG A 1 94 ? -14.510 1.650 40.737 1.00 86.81 94 ARG A O 1
ATOM 732 N N . ALA A 1 95 ? -15.477 3.666 40.515 1.00 87.88 95 ALA A N 1
ATOM 733 C CA . ALA A 1 95 ? -16.835 3.147 40.357 1.00 87.88 95 ALA A CA 1
ATOM 734 C C . ALA A 1 95 ? -16.954 2.184 39.158 1.00 87.88 95 ALA A C 1
ATOM 736 O O . ALA A 1 95 ? -17.666 1.186 39.225 1.00 87.88 95 ALA A O 1
ATOM 737 N N . LEU A 1 96 ? -16.228 2.442 38.062 1.00 87.94 96 LEU A N 1
ATOM 738 C CA . LEU A 1 96 ? -16.158 1.508 36.934 1.00 87.94 96 LEU A CA 1
ATOM 739 C C . LEU A 1 96 ? -15.410 0.214 37.283 1.00 87.94 96 LEU A C 1
ATOM 741 O O . LEU A 1 96 ? -15.838 -0.845 36.836 1.00 87.94 96 LEU A O 1
ATOM 745 N N . ALA A 1 97 ? -14.331 0.277 38.066 1.00 88.75 97 ALA A N 1
ATOM 746 C CA . ALA A 1 97 ? -13.588 -0.912 38.490 1.00 88.75 97 ALA A CA 1
ATOM 747 C C . ALA A 1 97 ? -14.403 -1.809 39.436 1.00 88.75 97 ALA A C 1
ATOM 749 O O . ALA A 1 97 ? -14.329 -3.027 39.323 1.00 88.75 97 ALA A O 1
ATOM 750 N N . GLU A 1 98 ? -15.231 -1.223 40.304 1.00 88.94 98 GLU A N 1
ATOM 751 C CA . GLU A 1 98 ? -16.170 -1.971 41.154 1.00 88.94 98 GLU A CA 1
ATOM 752 C C . GLU A 1 98 ? -17.275 -2.655 40.333 1.00 88.94 98 GLU A C 1
ATOM 754 O O . GLU A 1 98 ? -17.664 -3.781 40.630 1.00 88.94 98 GLU A O 1
ATOM 759 N N . MET A 1 99 ? -17.769 -2.000 39.274 1.00 86.31 99 MET A N 1
ATOM 760 C CA . MET A 1 99 ? -18.812 -2.561 38.401 1.00 86.31 99 MET A CA 1
ATOM 761 C C . MET A 1 99 ? -18.303 -3.618 37.418 1.00 86.31 99 MET A C 1
ATOM 763 O O . MET A 1 99 ? -19.098 -4.421 36.928 1.00 86.31 99 MET A O 1
ATOM 767 N N . PHE A 1 100 ? -17.015 -3.584 37.078 1.00 87.75 100 PHE A N 1
ATOM 768 C CA . PHE A 1 100 ? -16.395 -4.466 36.090 1.00 87.75 100 PHE A CA 1
ATOM 769 C C . PHE A 1 100 ? -15.050 -5.002 36.611 1.00 87.75 100 PHE A C 1
ATOM 771 O O . PHE A 1 100 ? -14.004 -4.672 36.043 1.00 87.75 100 PHE A O 1
ATOM 778 N N . PRO A 1 101 ? -15.062 -5.825 37.676 1.00 84.56 101 PRO A N 1
ATOM 779 C CA . PRO A 1 101 ? -13.840 -6.302 38.328 1.00 84.56 101 PRO A CA 1
ATOM 780 C C . PRO A 1 101 ? -12.988 -7.187 37.409 1.00 84.56 101 PRO A C 1
ATOM 782 O O . PRO A 1 101 ? -11.761 -7.144 37.470 1.00 84.56 101 PRO A O 1
ATOM 785 N N . ASP A 1 102 ? -13.631 -7.920 36.498 1.00 88.56 102 ASP A N 1
ATOM 786 C CA . ASP A 1 102 ? -12.963 -8.846 35.578 1.00 88.56 102 ASP A CA 1
ATOM 787 C C . ASP A 1 102 ? -12.326 -8.147 34.367 1.00 88.56 102 ASP A C 1
ATOM 789 O O . ASP A 1 102 ? -11.690 -8.795 33.535 1.00 88.56 102 ASP A O 1
ATOM 793 N N . ASN A 1 103 ? -12.489 -6.826 34.225 1.00 88.06 103 ASN A N 1
ATOM 794 C CA . ASN A 1 103 ? -11.923 -6.088 33.103 1.00 88.06 103 ASN A CA 1
ATOM 795 C C . ASN A 1 103 ? -10.534 -5.519 33.460 1.00 88.06 103 ASN A C 1
ATOM 797 O O . ASN A 1 103 ? -10.444 -4.509 34.170 1.00 88.06 103 ASN A O 1
ATOM 801 N N . PRO A 1 104 ? -9.436 -6.085 32.916 1.00 86.38 104 PRO A N 1
ATOM 802 C CA . PRO A 1 104 ? -8.080 -5.685 33.291 1.00 86.38 104 PRO A CA 1
ATOM 803 C C . PRO A 1 104 ? -7.746 -4.246 32.876 1.00 86.38 104 PRO A C 1
ATOM 805 O O . PRO A 1 104 ? -6.933 -3.592 33.530 1.00 86.38 104 PRO A O 1
ATOM 808 N N . VAL A 1 105 ? -8.386 -3.723 31.823 1.00 87.75 105 VAL A N 1
ATOM 809 C CA . VAL A 1 105 ? -8.170 -2.350 31.340 1.00 87.75 105 VAL A CA 1
ATOM 810 C C . VAL A 1 105 ? -8.751 -1.340 32.328 1.00 87.75 105 VAL A C 1
ATOM 812 O O . VAL A 1 105 ? -8.095 -0.358 32.674 1.00 87.75 105 VAL A O 1
ATOM 815 N N . ILE A 1 106 ? -9.963 -1.601 32.823 1.00 85.56 106 ILE A N 1
ATOM 816 C CA . ILE A 1 106 ? -10.640 -0.732 33.794 1.00 85.56 106 ILE A CA 1
ATOM 817 C C . ILE A 1 106 ? -9.928 -0.802 35.152 1.00 85.56 106 ILE A C 1
ATOM 819 O O . ILE A 1 106 ? -9.677 0.238 35.766 1.00 85.56 106 ILE A O 1
ATOM 823 N N . ALA A 1 107 ? -9.533 -2.003 35.584 1.00 84.19 107 ALA A N 1
ATOM 824 C CA . ALA A 1 107 ? -8.793 -2.200 36.828 1.00 84.19 107 ALA A CA 1
ATOM 825 C C . ALA A 1 107 ? -7.446 -1.458 36.822 1.00 84.19 107 ALA A C 1
ATOM 827 O O . ALA A 1 107 ? -7.108 -0.784 37.796 1.00 84.19 107 ALA A O 1
ATOM 828 N N . ARG A 1 108 ? -6.697 -1.526 35.713 1.00 86.06 108 ARG A N 1
ATOM 829 C CA . ARG A 1 108 ? -5.437 -0.787 35.552 1.00 86.06 108 ARG A CA 1
ATOM 830 C C . ARG A 1 108 ? -5.657 0.724 35.591 1.00 86.06 108 ARG A C 1
ATOM 832 O O . ARG A 1 108 ? -5.005 1.405 36.370 1.00 86.06 108 ARG A O 1
ATOM 839 N N . ALA A 1 109 ? -6.6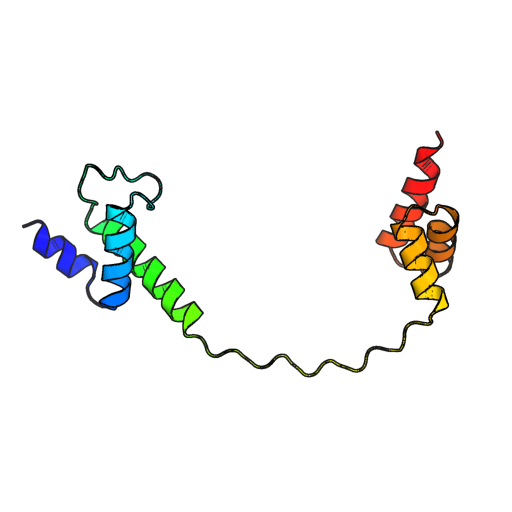43 1.235 34.852 1.00 82.81 109 ALA A N 1
ATOM 840 C CA . ALA A 1 109 ? -6.948 2.666 34.839 1.00 82.81 109 ALA A CA 1
ATOM 841 C C . ALA A 1 109 ? -7.309 3.222 36.232 1.00 82.81 109 ALA A C 1
ATOM 843 O O . ALA A 1 109 ? -7.019 4.385 36.525 1.00 82.81 109 ALA A O 1
ATOM 844 N N . ALA A 1 110 ? -7.942 2.414 37.089 1.00 84.19 110 ALA A N 1
ATOM 845 C CA . ALA A 1 110 ? -8.234 2.786 38.471 1.00 84.19 110 ALA A CA 1
ATOM 846 C C . ALA A 1 110 ? -6.980 2.818 39.366 1.00 84.19 110 ALA A C 1
ATOM 848 O O . ALA A 1 110 ? -6.885 3.717 40.204 1.00 84.19 110 ALA A O 1
ATOM 849 N N . ARG A 1 111 ? -6.018 1.902 39.168 1.00 83.12 111 ARG A N 1
ATOM 850 C CA . ARG A 1 111 ? -4.719 1.899 39.874 1.00 83.12 111 ARG A CA 1
ATOM 851 C C . ARG A 1 111 ? -3.842 3.075 39.452 1.00 83.12 111 ARG A C 1
ATOM 853 O O . ARG A 1 111 ? -3.399 3.825 40.313 1.00 83.12 111 ARG A O 1
ATOM 860 N N . ASP A 1 112 ? -3.725 3.335 38.150 1.00 83.50 112 ASP A N 1
ATOM 861 C CA . ASP A 1 112 ? -2.966 4.482 37.621 1.00 83.50 112 ASP A CA 1
ATOM 862 C C . ASP A 1 112 ? -3.502 5.818 38.186 1.00 83.50 112 ASP A C 1
ATOM 864 O O . ASP A 1 112 ? -2.769 6.771 38.442 1.00 83.50 112 ASP A O 1
ATOM 868 N N . ALA A 1 113 ? -4.816 5.896 38.426 1.00 78.00 113 ALA A N 1
ATOM 869 C CA . ALA A 1 113 ? -5.450 7.057 39.045 1.00 78.00 113 ALA A CA 1
ATOM 870 C C . ALA A 1 113 ? -5.184 7.193 40.559 1.00 78.00 113 ALA A C 1
ATOM 872 O O . ALA A 1 113 ? -5.374 8.288 41.095 1.00 78.00 113 ALA A O 1
ATOM 873 N N . GLN A 1 114 ? -4.804 6.107 41.242 1.00 73.25 114 GLN A N 1
ATOM 874 C CA . GLN A 1 114 ? -4.390 6.093 42.651 1.00 73.25 114 GLN A CA 1
ATOM 875 C C . GLN A 1 114 ? -2.904 6.439 42.805 1.00 73.25 114 GLN A C 1
ATOM 877 O O . GLN A 1 114 ? -2.566 7.189 43.714 1.00 73.25 114 GLN A O 1
ATOM 882 N N . GLU A 1 115 ? -2.048 5.949 41.906 1.00 69.19 115 GLU A N 1
ATOM 883 C CA . GLU A 1 115 ? -0.592 6.156 41.949 1.00 69.19 115 GLU A CA 1
ATOM 884 C C . GLU A 1 115 ? -0.178 7.597 41.618 1.00 69.19 115 GLU A C 1
ATOM 886 O O . GLU A 1 115 ? 0.783 8.094 42.186 1.00 69.19 115 GLU A O 1
ATOM 891 N N . ALA A 1 116 ? -0.953 8.331 40.810 1.00 61.19 116 ALA A N 1
ATOM 892 C CA . ALA A 1 116 ? -0.733 9.758 40.515 1.00 61.19 116 ALA A CA 1
ATOM 893 C C . ALA A 1 116 ? -0.990 10.723 41.711 1.00 61.19 116 ALA A C 1
ATOM 895 O O . ALA A 1 116 ? -1.383 11.879 41.510 1.00 61.19 116 ALA A O 1
ATOM 896 N N . VAL A 1 117 ? -0.879 10.230 42.947 1.00 54.00 117 VAL A N 1
ATOM 897 C CA . VAL A 1 117 ? -1.025 10.955 44.226 1.00 54.00 117 VAL A CA 1
ATOM 898 C C . VAL A 1 117 ? 0.172 10.710 45.160 1.00 54.00 117 VAL A C 1
ATOM 900 O O . VAL A 1 117 ? 0.314 11.450 46.132 1.00 54.00 117 VAL A O 1
ATOM 903 N N . GLY A 1 118 ? 1.019 9.712 44.880 1.00 47.25 118 GLY A N 1
ATOM 904 C CA . GLY A 1 118 ? 2.306 9.517 45.561 1.00 47.25 118 GLY A CA 1
ATOM 905 C C . GLY A 1 118 ? 3.425 10.266 44.856 1.00 47.25 118 GLY A C 1
ATOM 906 O O . GLY A 1 118 ? 4.341 10.717 45.572 1.00 47.25 118 GLY A O 1
#

Solvent-accessible surface area (backbone atoms only — not comparable to full-atom values): 6933 Å² total; per-residue (Å²): 115,69,69,58,51,38,53,62,49,42,60,95,55,59,69,66,22,45,52,54,29,52,52,32,46,75,70,48,68,41,82,99,51,64,60,92,50,83,76,52,43,67,61,48,30,51,45,17,52,52,39,44,52,50,50,53,60,69,69,48,77,83,74,77,77,76,79,83,72,88,68,78,83,73,56,70,66,61,56,51,34,51,52,39,30,74,74,64,36,54,69,33,25,43,56,46,20,73,75,35,70,88,37,68,68,45,43,47,54,30,49,58,58,58,57,79,74,116

pLDDT: mean 87.66, std 8.83, range [47.25, 97.44]

Organism: Rhizobium etli (NCBI:txid29449)